Protein AF-A0A951KXV6-F1 (afdb_monomer_lite)

Secondary structure (DSSP, 8-state):
----S-SEEEEEE-SS-BS-BS-HHHHHHH-SS-GGGGB-HHHHHHHHTTTEEEEEE-SS---HHHHTT-SEEEEE-B--TTTS-----S-SSPPHHHHHHHHHHHHTT-EEEEE--TTGGGG---HHHHHGGGT---

Foldseek 3Di:
DDDDQADWEEEEEQQLFALADLDQVLLCVLCVPCSVVRHPVVVCVVCVVVRYHYYYDNPHAQALVNLVRTQEYEYHERFDVVVGRTSPHHHSEHDPNRLVSVLVSVVVNGHYHYDADPPRVHRRYPVQVSCVSVVDGD

Structure (mmCIF, N/CA/C/O backbone):
data_AF-A0A951KXV6-F1
#
_entry.id   AF-A0A951KXV6-F1
#
loop_
_atom_site.group_PDB
_atom_site.id
_atom_site.type_symbol
_atom_site.label_atom_id
_atom_site.label_alt_id
_atom_site.label_comp_id
_atom_site.label_asym_id
_atom_site.label_entity_id
_atom_site.label_seq_id
_atom_site.pdbx_PDB_ins_code
_atom_site.Cartn_x
_atom_site.Cartn_y
_atom_site.Cartn_z
_atom_site.occupancy
_atom_site.B_iso_or_equiv
_atom_site.auth_seq_id
_atom_site.auth_comp_id
_atom_site.auth_asym_id
_atom_site.auth_atom_id
_atom_site.pdbx_PDB_model_num
ATOM 1 N N . MET A 1 1 ? -12.145 11.652 30.577 1.00 43.03 1 MET A N 1
ATOM 2 C CA . MET A 1 1 ? -10.834 12.024 30.009 1.00 43.03 1 MET A CA 1
ATOM 3 C C . MET A 1 1 ? -10.987 11.924 28.500 1.00 43.03 1 MET A C 1
ATOM 5 O O . MET A 1 1 ? -11.086 10.826 27.974 1.00 43.03 1 MET A O 1
ATOM 9 N N . THR A 1 2 ? -11.244 13.052 27.845 1.00 44.12 2 THR A N 1
ATOM 10 C CA . THR A 1 2 ? -11.588 13.148 26.419 1.00 44.12 2 THR A CA 1
ATOM 11 C C . THR A 1 2 ? -10.388 12.722 25.576 1.00 44.12 2 THR A C 1
ATOM 13 O O . THR A 1 2 ? -9.330 13.342 25.659 1.00 44.12 2 THR A O 1
ATOM 16 N N . ARG A 1 3 ? -10.532 11.629 24.814 1.00 51.97 3 ARG A N 1
ATOM 17 C CA . ARG A 1 3 ? -9.515 11.170 23.858 1.00 51.97 3 ARG A CA 1
ATOM 18 C C . ARG A 1 3 ? -9.287 12.276 22.826 1.00 51.97 3 ARG A C 1
ATOM 20 O O . ARG A 1 3 ? -10.232 12.765 22.217 1.00 51.97 3 ARG A O 1
ATOM 27 N N . SER A 1 4 ? -8.038 12.696 22.700 1.00 58.75 4 SER A N 1
ATOM 28 C CA . SER A 1 4 ? -7.583 13.719 21.766 1.00 58.75 4 SER A CA 1
ATOM 29 C C . SER A 1 4 ? -7.794 13.267 20.317 1.00 58.75 4 SER A C 1
ATOM 31 O O . SER A 1 4 ? -7.130 12.332 19.891 1.00 58.75 4 SER A O 1
ATOM 33 N N . GLY A 1 5 ? -8.706 13.936 19.604 1.00 70.69 5 GLY A N 1
ATOM 34 C CA . GLY A 1 5 ? -8.603 14.419 18.214 1.00 70.69 5 GLY A CA 1
ATOM 35 C C . GLY A 1 5 ? -8.289 13.495 17.030 1.00 70.69 5 GLY A C 1
ATOM 36 O O . GLY A 1 5 ? -8.528 13.937 15.919 1.00 70.69 5 GLY A O 1
ATOM 37 N N . THR A 1 6 ? -7.784 12.275 17.208 1.00 79.50 6 THR A N 1
ATOM 38 C CA . THR A 1 6 ? -7.365 11.395 16.102 1.00 79.50 6 THR A CA 1
ATOM 39 C C . THR A 1 6 ? -8.142 10.083 16.145 1.00 79.50 6 THR A C 1
ATOM 41 O O . THR A 1 6 ? -8.192 9.435 17.191 1.00 79.50 6 THR A O 1
ATOM 44 N N . LEU A 1 7 ? -8.737 9.686 15.015 1.00 91.12 7 LEU A N 1
ATOM 45 C CA . LEU A 1 7 ? -9.491 8.436 14.883 1.00 91.12 7 LEU A CA 1
ATOM 46 C C . LEU A 1 7 ? -8.584 7.221 14.683 1.00 91.12 7 LEU A C 1
ATOM 48 O O . LEU A 1 7 ? -8.788 6.205 15.341 1.00 91.12 7 LEU A O 1
ATOM 52 N N . ALA A 1 8 ? -7.614 7.327 13.776 1.00 95.50 8 ALA A N 1
ATOM 53 C CA . ALA A 1 8 ? -6.645 6.282 13.464 1.00 95.50 8 ALA A CA 1
ATOM 54 C C . ALA A 1 8 ? -5.491 6.851 12.628 1.00 95.50 8 ALA A C 1
ATOM 56 O O . ALA A 1 8 ? -5.608 7.908 11.997 1.00 95.50 8 ALA A O 1
ATOM 57 N N . ARG A 1 9 ? -4.384 6.122 12.600 1.00 98.06 9 ARG A N 1
ATOM 58 C CA . ARG A 1 9 ? -3.203 6.351 11.789 1.00 98.06 9 ARG A CA 1
ATOM 59 C C . ARG A 1 9 ? -3.166 5.349 10.638 1.00 98.06 9 ARG A C 1
ATOM 61 O O . ARG A 1 9 ? -3.189 4.136 10.838 1.00 98.06 9 ARG A O 1
ATOM 68 N N . VAL A 1 10 ? -3.114 5.895 9.429 1.00 98.50 10 VAL A N 1
ATOM 69 C CA . VAL A 1 10 ? -3.037 5.173 8.160 1.00 98.50 10 VAL A CA 1
ATOM 70 C C . VAL A 1 10 ? -1.638 5.360 7.595 1.00 98.50 10 VAL A C 1
ATOM 72 O O . VAL A 1 10 ? -1.206 6.491 7.352 1.00 98.50 10 VAL A O 1
ATOM 75 N N . VAL A 1 11 ? -0.936 4.256 7.386 1.00 98.50 11 VAL A N 1
ATOM 76 C CA . VAL A 1 11 ? 0.385 4.238 6.765 1.00 98.50 11 VAL A CA 1
ATOM 77 C C . VAL A 1 11 ? 0.229 3.775 5.325 1.00 98.50 11 VAL A C 1
ATOM 79 O O . VAL A 1 11 ? -0.281 2.687 5.084 1.00 98.50 11 VAL A O 1
ATOM 82 N N . PHE A 1 12 ? 0.659 4.601 4.376 1.00 98.62 12 PHE A N 1
ATOM 83 C CA . PHE A 1 12 ? 0.864 4.182 2.991 1.00 98.62 12 PHE A CA 1
ATOM 84 C C . PHE A 1 12 ? 2.302 3.724 2.845 1.00 98.62 12 PHE A C 1
ATOM 86 O O . PHE A 1 12 ? 3.211 4.497 3.139 1.00 98.62 12 PHE A O 1
ATOM 93 N N . ASP A 1 13 ? 2.513 2.491 2.417 1.00 98.69 13 ASP A N 1
ATOM 94 C CA . ASP A 1 13 ? 3.852 2.049 2.080 1.00 98.69 13 ASP A CA 1
ATOM 95 C C . ASP A 1 13 ? 4.361 2.794 0.845 1.00 98.69 13 ASP A C 1
ATOM 97 O O . ASP A 1 13 ? 3.630 2.992 -0.125 1.00 98.69 13 ASP A O 1
ATOM 101 N N . GLU A 1 14 ? 5.583 3.303 0.951 1.00 98.38 14 GLU A N 1
ATOM 102 C CA . GLU A 1 14 ? 6.327 3.966 -0.122 1.00 98.38 14 GLU A CA 1
ATOM 103 C C . GLU A 1 14 ? 7.804 3.516 -0.115 1.00 98.38 14 GLU A C 1
ATOM 105 O O . GLU A 1 14 ? 8.695 4.210 -0.625 1.00 98.38 14 GLU A O 1
ATOM 110 N N . SER A 1 15 ? 8.084 2.379 0.533 1.00 97.81 15 SER A N 1
ATOM 111 C CA . SER A 1 15 ? 9.422 1.813 0.710 1.00 97.81 15 SER A CA 1
ATOM 112 C C . SER A 1 15 ? 9.688 0.592 -0.175 1.00 97.81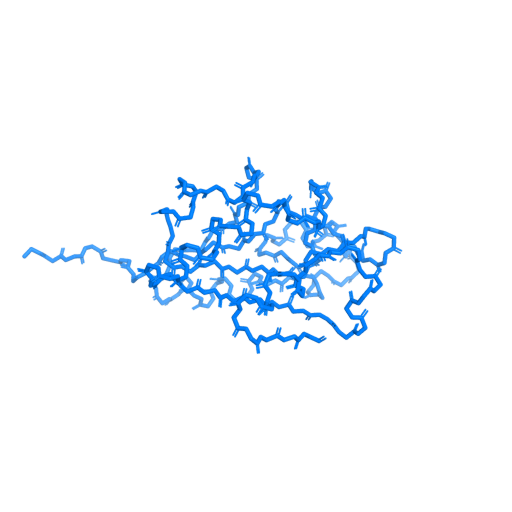 15 SER A C 1
ATOM 114 O O . SER A 1 15 ? 10.849 0.195 -0.299 1.00 97.81 15 SER A O 1
ATOM 116 N N . HIS A 1 16 ? 8.656 0.060 -0.840 1.00 98.31 16 HIS A N 1
ATOM 117 C CA . HIS A 1 16 ? 8.714 -1.109 -1.717 1.00 98.31 16 HIS A CA 1
ATOM 118 C C . HIS A 1 16 ? 8.455 -0.737 -3.176 1.00 98.31 16 HIS A C 1
ATOM 120 O O . HIS A 1 16 ? 7.805 -1.453 -3.931 1.00 98.31 16 HIS A O 1
ATOM 126 N N . ASN A 1 17 ? 9.014 0.387 -3.610 1.00 97.31 17 ASN A N 1
ATOM 127 C CA . ASN A 1 17 ? 8.994 0.821 -4.997 1.00 97.31 17 ASN A CA 1
ATOM 128 C C . ASN A 1 17 ? 7.575 0.952 -5.584 1.00 97.31 17 ASN A C 1
ATOM 130 O O . ASN A 1 17 ? 7.293 0.517 -6.702 1.00 97.31 17 ASN A O 1
ATOM 134 N N . GLU A 1 18 ? 6.670 1.534 -4.809 1.00 98.25 18 GLU A N 1
ATOM 135 C CA . GLU A 1 18 ? 5.271 1.744 -5.147 1.00 98.25 18 GLU A CA 1
ATOM 136 C C . GLU A 1 18 ? 5.115 2.604 -6.401 1.00 98.25 18 GLU A C 1
ATOM 138 O O . GLU A 1 18 ? 5.793 3.617 -6.597 1.00 98.25 18 GLU A O 1
ATOM 143 N N . ALA A 1 19 ? 4.184 2.203 -7.261 1.00 97.62 19 ALA A N 1
ATOM 144 C CA . ALA A 1 19 ? 3.779 2.965 -8.436 1.00 97.62 19 ALA A CA 1
ATOM 145 C C . ALA A 1 19 ? 2.829 4.119 -8.082 1.00 97.62 19 ALA A C 1
ATOM 147 O O . ALA A 1 19 ? 2.620 5.017 -8.899 1.00 97.62 19 ALA A O 1
ATOM 148 N N . TRP A 1 20 ? 2.275 4.130 -6.865 1.00 98.31 20 TRP A N 1
ATOM 149 C CA . TRP A 1 20 ? 1.343 5.146 -6.393 1.00 98.31 20 TRP A CA 1
ATOM 150 C C . TRP A 1 20 ? 1.755 5.707 -5.031 1.00 98.31 20 TRP A C 1
ATOM 152 O O . TRP A 1 20 ? 2.020 4.971 -4.089 1.00 98.31 20 TRP A O 1
ATOM 162 N N . THR A 1 21 ? 1.761 7.034 -4.909 1.00 98.56 21 THR A N 1
ATOM 163 C CA . THR A 1 21 ? 2.270 7.752 -3.729 1.00 98.56 21 THR A CA 1
ATOM 164 C C . THR A 1 21 ? 1.261 8.777 -3.219 1.00 98.56 21 THR A C 1
ATOM 166 O O . THR A 1 21 ? 0.501 9.379 -3.986 1.00 98.56 21 THR A O 1
ATOM 169 N N . ILE A 1 22 ? 1.258 9.027 -1.909 1.00 98.62 22 ILE A N 1
ATOM 170 C CA . ILE A 1 22 ? 0.484 10.127 -1.317 1.00 98.62 22 ILE A CA 1
ATOM 171 C C . ILE A 1 22 ? 1.244 11.459 -1.340 1.00 98.62 22 ILE A C 1
ATOM 173 O O . ILE A 1 22 ? 0.648 12.492 -1.030 1.00 98.62 22 ILE A O 1
ATOM 177 N N . ARG A 1 23 ? 2.528 11.453 -1.724 1.00 98.31 23 ARG A N 1
ATOM 178 C CA . ARG A 1 23 ? 3.411 12.624 -1.802 1.00 98.31 23 ARG A CA 1
ATOM 179 C C . ARG A 1 23 ? 3.334 13.294 -3.183 1.00 98.31 23 ARG A C 1
ATOM 181 O O . ARG A 1 23 ? 3.846 12.740 -4.160 1.00 98.31 23 ARG A O 1
ATOM 188 N N . PRO A 1 24 ? 2.714 14.487 -3.312 1.00 98.12 24 PRO A N 1
ATOM 189 C CA . PRO A 1 24 ? 2.510 15.139 -4.609 1.00 98.12 24 PRO A CA 1
ATOM 190 C C . PRO A 1 24 ? 3.803 15.420 -5.380 1.00 98.12 24 PRO A C 1
ATOM 192 O O . PRO A 1 24 ? 3.830 15.326 -6.604 1.00 98.12 24 PRO A O 1
ATOM 195 N N . GLU A 1 25 ? 4.877 15.768 -4.676 1.00 98.12 25 GLU A N 1
ATOM 196 C CA . GLU A 1 25 ? 6.185 16.042 -5.262 1.00 98.12 25 GLU A CA 1
ATOM 197 C C . GLU A 1 25 ? 6.825 14.789 -5.868 1.00 98.12 25 GLU A C 1
ATOM 199 O O . GLU A 1 25 ? 7.437 14.869 -6.932 1.00 98.12 25 GLU A O 1
ATOM 204 N N . VAL A 1 26 ? 6.624 13.627 -5.240 1.00 98.19 26 VAL A N 1
ATOM 205 C CA . VAL A 1 26 ? 7.124 12.342 -5.742 1.00 98.19 26 VAL A CA 1
ATOM 206 C C . VAL A 1 26 ? 6.291 11.891 -6.936 1.00 98.19 26 VAL A C 1
ATOM 208 O O . VAL A 1 26 ? 6.863 11.563 -7.972 1.00 98.19 26 VAL A O 1
ATOM 211 N N . ALA A 1 27 ? 4.961 12.018 -6.867 1.00 98.38 27 ALA A N 1
ATOM 212 C CA . ALA A 1 27 ? 4.089 11.770 -8.017 1.00 98.38 27 ALA A CA 1
ATOM 213 C C . ALA A 1 27 ? 4.458 12.657 -9.222 1.00 98.38 27 ALA A C 1
ATOM 215 O O . ALA A 1 27 ? 4.488 12.192 -10.361 1.00 98.38 27 ALA A O 1
ATOM 216 N N . GLY A 1 28 ? 4.793 13.929 -8.975 1.00 98.25 28 GLY A N 1
ATOM 217 C CA . GLY A 1 28 ? 5.267 14.857 -10.002 1.00 98.25 28 GLY A CA 1
ATOM 218 C C . GLY A 1 28 ? 6.598 14.451 -10.634 1.00 98.25 28 GLY A C 1
ATOM 219 O O . GLY A 1 28 ? 6.799 14.678 -11.825 1.00 98.25 28 GLY A O 1
ATOM 220 N N . ALA A 1 29 ? 7.492 13.822 -9.869 1.00 97.75 29 ALA A N 1
ATOM 221 C CA . ALA A 1 29 ? 8.738 13.271 -10.393 1.00 97.75 29 ALA A CA 1
ATOM 222 C C . ALA A 1 29 ? 8.514 11.968 -11.181 1.00 97.75 29 ALA A C 1
ATOM 224 O O . ALA A 1 29 ? 9.129 11.779 -12.231 1.00 97.75 29 ALA A O 1
ATOM 225 N N . MET A 1 30 ? 7.616 11.098 -10.707 1.00 97.38 30 MET A N 1
ATOM 226 C CA . MET A 1 30 ? 7.250 9.834 -11.359 1.00 97.38 30 MET A CA 1
ATOM 227 C C . MET A 1 30 ? 6.584 10.072 -12.718 1.00 97.38 30 MET A C 1
ATOM 229 O O . MET A 1 30 ? 6.990 9.487 -13.723 1.00 97.38 30 MET A O 1
ATOM 233 N N . GLN A 1 31 ? 5.587 10.962 -12.762 1.00 96.69 31 GLN A N 1
ATOM 234 C CA . GLN A 1 31 ? 4.785 11.256 -13.952 1.00 96.69 31 GLN A CA 1
ATOM 235 C C . GLN A 1 31 ? 4.702 12.770 -14.223 1.00 96.69 31 GLN A C 1
ATOM 237 O O . GLN A 1 31 ? 3.654 13.376 -14.009 1.00 96.69 31 GLN A O 1
ATOM 242 N N . PRO A 1 32 ? 5.761 13.415 -14.757 1.00 96.69 32 PRO A N 1
ATOM 243 C CA . PRO A 1 32 ? 5.786 14.872 -14.939 1.00 96.69 32 PRO A CA 1
ATOM 244 C C . PRO A 1 32 ? 4.679 15.430 -15.843 1.00 96.69 32 PRO A C 1
ATOM 246 O O . PRO A 1 32 ? 4.242 16.564 -15.654 1.00 96.69 32 PRO A O 1
ATOM 249 N N . ALA A 1 33 ? 4.229 14.650 -16.832 1.00 97.25 33 ALA A N 1
ATOM 250 C CA . ALA A 1 33 ? 3.157 15.056 -17.741 1.00 97.25 33 ALA A CA 1
ATOM 251 C C . ALA A 1 33 ? 1.770 14.972 -17.081 1.00 97.25 33 ALA A C 1
ATOM 253 O O . ALA A 1 33 ? 0.941 15.858 -17.290 1.00 97.25 33 ALA A O 1
ATOM 254 N N . HIS A 1 34 ? 1.539 13.936 -16.266 1.00 96.38 34 HIS A N 1
ATOM 255 C CA . HIS A 1 34 ? 0.255 13.655 -15.619 1.00 96.38 34 HIS A CA 1
ATOM 256 C C . HIS A 1 34 ? 0.447 13.148 -14.174 1.00 96.38 34 HIS A C 1
ATOM 258 O O . HIS A 1 34 ? 0.189 11.981 -13.887 1.00 96.38 34 HIS A O 1
ATOM 264 N N . PRO A 1 35 ? 0.864 14.010 -13.222 1.00 96.94 35 PRO A N 1
ATOM 265 C CA . PRO A 1 35 ? 1.171 13.577 -11.853 1.00 96.94 35 PRO A CA 1
ATOM 266 C C . PRO A 1 35 ? -0.011 12.929 -11.122 1.00 96.94 35 PRO A C 1
ATOM 268 O O . PRO A 1 35 ? 0.177 12.137 -10.204 1.00 96.94 35 PRO A O 1
ATOM 271 N N . SER A 1 36 ? -1.242 13.272 -11.515 1.00 96.19 36 SER A N 1
ATOM 272 C CA . SER A 1 36 ? -2.464 12.699 -10.946 1.00 96.19 36 SER A CA 1
ATOM 273 C C . SER A 1 36 ? -2.567 11.189 -11.115 1.00 96.19 36 SER A C 1
ATOM 275 O O . SER A 1 36 ? -3.203 10.555 -10.280 1.00 96.19 36 SER A O 1
ATOM 277 N N . ASP A 1 37 ? -1.948 10.629 -12.152 1.00 95.56 37 ASP A N 1
ATOM 278 C CA . ASP A 1 37 ? -2.076 9.212 -12.500 1.00 95.56 37 ASP A CA 1
ATOM 279 C C . ASP A 1 37 ? -1.307 8.318 -11.515 1.00 95.56 37 ASP A C 1
ATOM 281 O O . ASP A 1 37 ? -1.629 7.146 -11.361 1.00 95.56 37 ASP A O 1
ATOM 285 N N . ALA A 1 38 ? -0.340 8.896 -10.793 1.00 97.19 38 ALA A N 1
ATOM 286 C CA . ALA A 1 38 ? 0.429 8.230 -9.745 1.00 97.19 38 ALA A CA 1
ATOM 287 C C . ALA A 1 38 ? 0.109 8.742 -8.325 1.00 97.19 38 ALA A C 1
ATOM 289 O O . ALA A 1 38 ? 0.774 8.356 -7.362 1.00 97.19 38 ALA A O 1
ATOM 290 N N . SER A 1 39 ? -0.869 9.646 -8.164 1.00 98.25 39 SER A N 1
ATOM 291 C CA . SER A 1 39 ? -1.072 10.374 -6.904 1.00 98.25 39 SER A CA 1
ATOM 292 C C . SER A 1 39 ? -2.342 9.985 -6.148 1.00 98.25 39 SER A C 1
ATOM 294 O O . SER A 1 39 ? -3.463 10.266 -6.572 1.00 98.25 39 SER A O 1
ATOM 296 N N . TYR A 1 40 ? -2.154 9.504 -4.919 1.00 98.44 40 TYR A N 1
ATOM 297 C CA . TYR A 1 40 ? -3.202 9.338 -3.906 1.00 98.44 40 TYR A CA 1
ATOM 298 C C . TYR A 1 40 ? -3.298 10.518 -2.927 1.00 98.44 40 TYR A C 1
ATOM 300 O O . TYR A 1 40 ? -4.011 10.436 -1.925 1.00 98.44 40 TYR A O 1
ATOM 308 N N . ALA A 1 41 ? -2.672 11.665 -3.216 1.00 98.31 41 ALA A N 1
ATOM 309 C CA . ALA A 1 41 ? -2.710 12.836 -2.332 1.00 98.31 41 ALA A CA 1
ATOM 310 C C . ALA A 1 41 ? -4.144 13.303 -2.008 1.00 98.31 41 ALA A C 1
ATOM 312 O O . ALA A 1 41 ? -4.435 13.739 -0.894 1.00 98.31 41 ALA A O 1
ATOM 313 N N . ARG A 1 42 ? -5.081 13.159 -2.957 1.00 98.19 42 ARG A N 1
ATOM 314 C CA . ARG A 1 42 ? -6.508 13.452 -2.728 1.00 98.19 42 ARG A CA 1
ATOM 315 C C . ARG A 1 42 ? -7.153 12.490 -1.730 1.00 98.19 42 ARG A C 1
ATOM 317 O O . ARG A 1 42 ? -7.978 12.927 -0.931 1.00 98.19 42 ARG A O 1
ATOM 324 N N . ALA A 1 43 ? -6.792 11.208 -1.771 1.00 97.62 43 ALA A N 1
ATOM 325 C CA . ALA A 1 43 ? -7.274 10.219 -0.812 1.00 97.62 43 ALA A CA 1
ATOM 326 C C . ALA A 1 43 ? -6.704 10.498 0.586 1.00 97.62 43 ALA A C 1
ATOM 328 O O . ALA A 1 43 ? -7.465 10.562 1.551 1.00 97.62 43 ALA A O 1
ATOM 329 N N . ALA A 1 44 ? -5.400 10.778 0.681 1.00 98.12 44 ALA A N 1
ATOM 330 C CA . ALA A 1 44 ? -4.755 11.171 1.933 1.00 98.12 44 ALA A CA 1
ATOM 331 C C . ALA A 1 44 ? -5.393 12.435 2.537 1.00 98.12 44 ALA A C 1
ATOM 333 O O . ALA A 1 44 ? -5.735 12.451 3.717 1.00 98.12 44 ALA A O 1
ATOM 334 N N . ALA A 1 45 ? -5.653 13.464 1.722 1.00 98.00 45 ALA A N 1
ATOM 335 C CA . ALA A 1 45 ? -6.332 14.680 2.168 1.00 98.00 45 ALA A CA 1
ATOM 336 C C . ALA A 1 45 ? -7.773 14.416 2.645 1.00 98.00 45 ALA A C 1
ATOM 338 O O . ALA A 1 45 ? -8.217 15.002 3.631 1.00 98.00 45 ALA A O 1
ATOM 339 N N . ALA A 1 46 ? -8.505 13.520 1.975 1.00 98.06 46 ALA A N 1
ATOM 340 C CA . ALA A 1 46 ? -9.865 13.155 2.367 1.00 98.06 46 ALA A CA 1
ATOM 341 C C . ALA A 1 46 ? -9.922 12.378 3.696 1.00 98.06 46 ALA A C 1
ATOM 343 O O . ALA A 1 46 ? -10.887 12.530 4.450 1.00 98.06 46 ALA A O 1
ATOM 344 N N . LEU A 1 47 ? -8.911 11.557 3.987 1.00 97.19 47 LEU A N 1
ATOM 345 C CA . LEU A 1 47 ? -8.744 10.896 5.283 1.00 97.19 47 LEU A CA 1
ATOM 346 C C . LEU A 1 47 ? -8.355 11.911 6.366 1.00 97.19 47 LEU A C 1
ATOM 348 O O . LEU A 1 47 ? -8.996 11.968 7.414 1.00 97.19 47 LEU A O 1
ATOM 352 N N . ALA A 1 48 ? -7.376 12.776 6.090 1.00 95.94 48 ALA A N 1
ATOM 353 C CA . ALA A 1 48 ? -6.938 13.811 7.025 1.00 95.94 48 ALA A CA 1
ATOM 354 C C . ALA A 1 48 ? -8.070 14.779 7.416 1.00 95.94 48 ALA A C 1
ATOM 356 O O . ALA A 1 48 ? -8.170 15.184 8.570 1.00 95.94 48 ALA A O 1
ATOM 357 N N . SER A 1 49 ? -8.990 15.092 6.493 1.00 96.81 49 SER A N 1
ATOM 358 C CA . SER A 1 49 ? -10.169 15.924 6.785 1.00 96.81 49 SER A CA 1
ATOM 359 C C . SER A 1 49 ? -11.205 15.252 7.701 1.00 96.81 49 SER A C 1
ATOM 361 O O . SER A 1 49 ? -12.257 15.836 7.954 1.00 96.81 49 SER A O 1
ATOM 363 N N . ARG A 1 50 ? -10.974 13.997 8.097 1.00 95.81 50 ARG A N 1
ATOM 364 C CA . ARG A 1 50 ? -11.836 13.171 8.954 1.00 95.81 50 ARG A CA 1
ATOM 365 C C . ARG A 1 50 ? -11.071 12.679 10.180 1.00 95.81 50 ARG A C 1
ATOM 367 O O . ARG A 1 50 ? -11.352 11.593 10.670 1.00 95.81 50 ARG A O 1
ATOM 374 N N . ASP A 1 51 ? -10.092 13.455 10.636 1.00 95.25 51 ASP A N 1
ATOM 375 C CA . ASP A 1 51 ? -9.333 13.191 11.860 1.00 95.25 51 ASP A CA 1
ATOM 376 C C . ASP A 1 51 ? -8.466 11.915 11.810 1.00 95.25 51 ASP A C 1
ATOM 378 O O . ASP A 1 51 ? -8.089 11.364 12.845 1.00 95.25 51 ASP A O 1
ATOM 382 N N . PHE A 1 52 ? -8.107 11.438 10.613 1.00 97.31 52 PHE A N 1
ATOM 383 C CA . PHE A 1 52 ? -7.070 10.417 10.449 1.00 97.31 52 PHE A CA 1
ATOM 384 C C . PHE A 1 52 ? -5.689 11.066 10.330 1.00 97.31 52 PHE A C 1
ATOM 386 O O . PHE A 1 52 ? -5.524 12.106 9.692 1.00 97.31 52 PHE A O 1
ATOM 393 N N . VAL A 1 53 ? -4.670 10.411 10.878 1.00 98.00 53 VAL A N 1
ATOM 394 C CA . VAL A 1 53 ? -3.269 10.736 10.586 1.00 98.00 53 VAL A CA 1
ATOM 395 C C . VAL A 1 53 ? -2.832 9.878 9.409 1.00 98.00 53 VAL A C 1
ATOM 397 O O . VAL A 1 53 ? -2.804 8.661 9.527 1.00 98.00 53 VAL A O 1
ATOM 400 N N . VAL A 1 54 ? -2.480 10.492 8.282 1.00 98.25 54 VAL A N 1
ATOM 401 C CA . VAL A 1 54 ? -1.997 9.766 7.098 1.00 98.25 54 VAL A CA 1
ATOM 402 C C . VAL A 1 54 ? -0.526 10.071 6.894 1.00 98.25 54 VAL A C 1
ATOM 404 O O . VAL A 1 54 ? -0.153 11.241 6.814 1.00 98.25 54 VAL A O 1
ATOM 407 N N . VAL A 1 55 ? 0.305 9.036 6.819 1.00 97.94 55 VAL A N 1
ATOM 408 C CA . VAL A 1 55 ? 1.747 9.193 6.607 1.00 97.94 55 VAL A CA 1
ATOM 409 C C . VAL A 1 55 ? 2.288 8.161 5.621 1.00 97.94 55 VAL A C 1
ATOM 411 O O . VAL A 1 55 ? 1.740 7.062 5.540 1.00 97.94 55 VAL A O 1
ATOM 414 N N . PRO A 1 56 ? 3.368 8.484 4.896 1.00 98.12 56 PRO A N 1
ATOM 415 C CA . PRO A 1 56 ? 4.071 7.498 4.097 1.00 98.12 56 PRO A CA 1
ATOM 416 C C . PRO A 1 56 ? 5.091 6.735 4.962 1.00 98.12 56 PRO A C 1
ATOM 418 O O . PRO A 1 56 ? 5.757 7.328 5.816 1.00 98.12 56 PRO A O 1
ATOM 421 N N . ASN A 1 57 ? 5.256 5.436 4.721 1.00 98.00 57 ASN A N 1
ATOM 422 C CA . ASN A 1 57 ? 6.410 4.670 5.176 1.00 98.00 57 ASN A CA 1
ATOM 423 C C . ASN A 1 57 ? 7.511 4.767 4.117 1.00 98.00 57 ASN A C 1
ATOM 425 O O . ASN A 1 57 ? 7.455 4.112 3.085 1.00 98.00 57 ASN A O 1
ATOM 429 N N . VAL A 1 58 ? 8.511 5.604 4.382 1.00 96.81 58 VAL A N 1
ATOM 430 C CA . VAL A 1 58 ? 9.696 5.780 3.519 1.00 96.81 58 VAL A CA 1
ATOM 431 C C . VAL A 1 58 ? 10.974 5.269 4.182 1.00 96.81 58 VAL A C 1
ATOM 433 O O . VAL A 1 58 ? 12.056 5.374 3.612 1.00 96.81 58 VAL A O 1
ATOM 436 N N . GLU A 1 59 ? 10.863 4.782 5.420 1.00 83.88 59 GLU A N 1
ATOM 437 C CA . GLU A 1 59 ? 12.000 4.523 6.308 1.00 83.88 59 GLU A CA 1
ATOM 438 C C . GLU A 1 59 ? 12.522 3.084 6.213 1.00 83.88 59 GLU A C 1
ATOM 440 O O . GLU A 1 59 ? 13.538 2.767 6.832 1.00 83.88 59 GLU A O 1
ATOM 445 N N . GLY A 1 60 ? 11.878 2.237 5.403 1.00 88.50 60 GLY A N 1
ATOM 446 C CA . GLY A 1 60 ? 12.318 0.875 5.120 1.00 88.50 60 GLY A CA 1
ATOM 447 C C . GLY A 1 60 ? 11.283 -0.183 5.517 1.00 88.50 60 GLY A C 1
A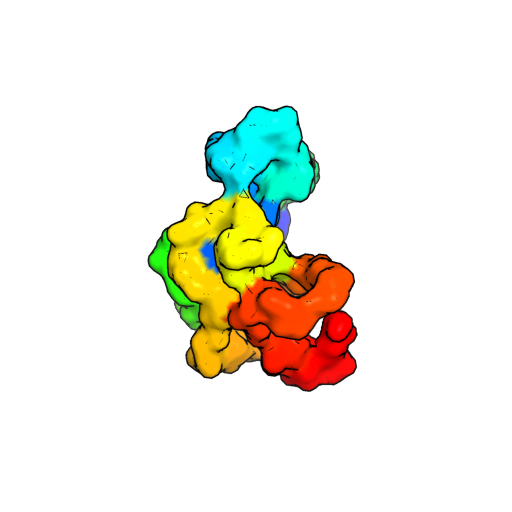TOM 448 O O . GLY A 1 60 ? 10.088 0.109 5.474 1.00 88.50 60 GLY A O 1
ATOM 449 N N . PRO A 1 61 ? 11.730 -1.395 5.892 1.00 96.75 61 PRO A N 1
ATOM 450 C CA . PRO A 1 61 ? 10.868 -2.569 5.993 1.00 96.75 61 PRO A CA 1
ATOM 451 C C . PRO A 1 61 ? 9.661 -2.425 6.927 1.00 96.75 61 PRO A C 1
ATOM 453 O O . PRO A 1 61 ? 9.717 -1.750 7.961 1.00 96.75 61 PRO A O 1
ATOM 456 N N . LEU A 1 62 ? 8.593 -3.151 6.609 1.00 98.19 62 LEU A N 1
ATOM 457 C CA . LEU A 1 62 ? 7.361 -3.253 7.394 1.00 98.19 62 LEU A CA 1
ATOM 458 C C . LEU A 1 62 ? 7.529 -4.214 8.585 1.00 98.19 62 LEU A C 1
ATOM 460 O O . LEU A 1 62 ? 6.929 -5.286 8.641 1.00 98.19 62 LEU A O 1
ATOM 464 N N . THR A 1 63 ? 8.368 -3.834 9.553 1.00 97.88 63 THR A N 1
ATOM 465 C CA . THR A 1 63 ? 8.595 -4.631 10.772 1.00 97.88 63 THR A CA 1
ATOM 466 C C . THR A 1 63 ? 7.405 -4.583 11.732 1.00 97.88 63 THR A C 1
ATOM 468 O O . THR A 1 63 ? 6.554 -3.694 11.662 1.00 97.88 63 THR A O 1
ATOM 471 N N . ALA A 1 64 ? 7.371 -5.501 12.702 1.00 97.62 64 ALA A N 1
ATOM 472 C CA . ALA A 1 64 ? 6.353 -5.502 13.752 1.00 97.62 64 ALA A CA 1
ATOM 473 C C . ALA A 1 64 ? 6.311 -4.175 14.534 1.00 97.62 64 ALA A C 1
ATOM 475 O O . ALA A 1 64 ? 5.231 -3.670 14.836 1.00 97.62 64 ALA A O 1
ATOM 476 N N . GLU A 1 65 ? 7.471 -3.577 14.822 1.00 96.44 65 GLU A N 1
ATOM 477 C CA . GLU A 1 65 ? 7.566 -2.279 15.495 1.00 96.44 65 GLU A CA 1
ATOM 478 C C . GLU A 1 65 ? 6.948 -1.170 14.646 1.00 96.44 65 GLU A C 1
ATOM 480 O O . GLU A 1 65 ? 6.200 -0.352 15.173 1.00 96.44 65 GLU A O 1
ATOM 485 N N . ARG A 1 66 ? 7.211 -1.170 13.332 1.00 95.62 66 ARG A N 1
ATOM 486 C CA . ARG A 1 66 ? 6.629 -0.194 12.403 1.00 95.62 66 ARG A CA 1
ATOM 487 C C . ARG A 1 66 ? 5.111 -0.330 12.332 1.00 95.62 66 ARG A C 1
ATOM 489 O O . ARG A 1 66 ? 4.403 0.672 12.389 1.00 95.62 66 ARG A O 1
ATOM 496 N N . LEU A 1 67 ? 4.612 -1.558 12.215 1.00 98.12 67 LEU A N 1
ATOM 497 C CA . LEU A 1 67 ? 3.180 -1.835 12.091 1.00 98.12 67 LEU A CA 1
ATOM 498 C C . LEU A 1 67 ? 2.416 -1.530 13.385 1.00 98.12 67 LEU A C 1
ATOM 500 O O . LEU A 1 67 ? 1.272 -1.089 13.322 1.00 98.12 67 LEU A O 1
ATOM 504 N N . ALA A 1 68 ? 3.057 -1.668 14.549 1.00 96.25 68 ALA A N 1
ATOM 505 C CA . ALA A 1 68 ? 2.475 -1.298 15.840 1.00 96.25 68 ALA A CA 1
ATOM 506 C C . ALA A 1 68 ? 2.194 0.212 15.986 1.00 96.25 68 ALA A C 1
ATOM 508 O O . ALA A 1 68 ? 1.457 0.614 16.888 1.00 96.25 68 ALA A O 1
ATOM 509 N N . GLU A 1 69 ? 2.757 1.056 15.116 1.00 94.62 69 GLU A N 1
ATOM 510 C CA . GLU A 1 69 ? 2.511 2.501 15.100 1.00 94.62 69 GLU A CA 1
ATOM 511 C C . GLU A 1 69 ? 1.294 2.913 14.261 1.00 94.62 69 GLU A C 1
ATOM 513 O O . GLU A 1 69 ? 1.049 4.112 14.106 1.00 94.62 69 GLU A O 1
ATOM 518 N N . CYS A 1 70 ? 0.565 1.974 13.660 1.00 97.44 70 CYS A N 1
ATOM 519 C CA . CYS A 1 70 ? -0.581 2.289 12.817 1.00 97.44 70 CYS A CA 1
ATOM 520 C C . CYS A 1 70 ? -1.752 1.343 13.052 1.00 97.44 70 CYS A C 1
ATOM 522 O O . CYS A 1 70 ? -1.595 0.228 13.538 1.00 97.44 70 CYS A O 1
ATOM 524 N N . GLU A 1 71 ? -2.943 1.795 12.680 1.00 98.31 71 GLU A N 1
ATOM 525 C CA . GLU A 1 71 ? -4.145 0.967 12.704 1.00 98.31 71 GLU A CA 1
ATOM 526 C C . GLU A 1 71 ? -4.497 0.441 11.312 1.00 98.31 71 GLU A C 1
ATOM 528 O O . GLU A 1 71 ? -5.200 -0.562 11.201 1.00 98.31 71 GLU A O 1
ATOM 533 N N . VAL A 1 72 ? -4.024 1.101 10.249 1.00 98.62 72 VAL A N 1
ATOM 534 C CA . VAL A 1 72 ? -4.240 0.671 8.864 1.00 98.62 72 VAL A CA 1
ATOM 535 C C . VAL A 1 72 ? -2.952 0.794 8.057 1.00 98.62 72 VAL A C 1
ATOM 537 O O . VAL A 1 72 ? -2.372 1.878 7.984 1.00 98.62 72 VAL A O 1
ATOM 540 N N . LEU A 1 73 ? -2.567 -0.292 7.390 1.00 98.81 73 LEU A N 1
ATOM 541 C CA . LEU A 1 73 ? -1.529 -0.328 6.363 1.00 98.81 73 LEU A CA 1
ATOM 542 C C . LEU A 1 73 ? -2.171 -0.320 4.968 1.00 98.81 73 LEU A C 1
ATOM 544 O O . LEU A 1 73 ? -3.110 -1.074 4.702 1.00 98.81 73 LEU A O 1
ATOM 548 N N . VAL A 1 74 ? -1.634 0.498 4.066 1.00 98.88 74 VAL A N 1
ATOM 549 C CA . VAL A 1 74 ? -1.990 0.538 2.646 1.00 98.88 74 VAL A CA 1
ATOM 550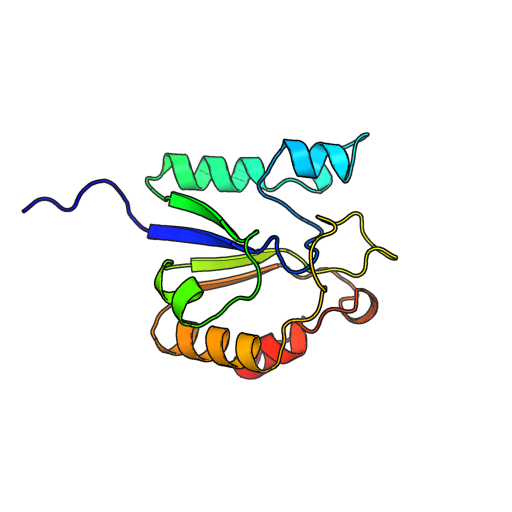 C C . VAL A 1 74 ? -0.759 0.207 1.810 1.00 98.88 74 VAL A C 1
ATOM 552 O O . VAL A 1 74 ? 0.229 0.928 1.876 1.00 98.88 74 VAL A O 1
ATOM 555 N N . ILE A 1 75 ? -0.837 -0.845 0.996 1.00 98.62 75 ILE A N 1
ATOM 556 C CA . ILE A 1 75 ? 0.204 -1.229 0.036 1.00 98.62 75 ILE A CA 1
ATOM 557 C C . ILE A 1 75 ? -0.298 -0.861 -1.360 1.00 98.62 75 ILE A C 1
ATOM 559 O O . ILE A 1 75 ? -1.229 -1.483 -1.881 1.00 98.62 75 ILE A O 1
ATOM 563 N N . ALA A 1 76 ? 0.273 0.198 -1.935 1.00 97.69 76 ALA A N 1
ATOM 564 C CA . ALA A 1 76 ? -0.230 0.836 -3.148 1.00 97.69 76 ALA A CA 1
ATOM 565 C C . ALA A 1 76 ? 0.617 0.463 -4.373 1.00 97.69 76 ALA A C 1
ATOM 567 O O . ALA A 1 76 ? 1.440 1.242 -4.846 1.00 97.69 76 ALA A O 1
ATOM 568 N N . HIS A 1 77 ? 0.385 -0.746 -4.885 1.00 97.00 77 HIS A N 1
ATOM 569 C CA . HIS A 1 77 ? 1.008 -1.270 -6.099 1.00 97.00 77 HIS A CA 1
ATOM 570 C C . HIS A 1 77 ? 2.558 -1.158 -6.150 1.00 97.00 77 HIS A C 1
ATOM 572 O O . HIS A 1 77 ? 3.099 -0.429 -6.983 1.00 97.00 77 HIS A O 1
ATOM 578 N N . PRO A 1 78 ? 3.306 -1.886 -5.291 1.00 97.75 78 PRO A N 1
ATOM 579 C CA . PRO A 1 78 ? 4.736 -2.155 -5.483 1.00 97.75 78 PRO A CA 1
ATOM 580 C C . PRO A 1 78 ? 5.012 -2.687 -6.889 1.00 97.75 78 PRO A C 1
ATOM 582 O O . PRO A 1 78 ? 4.362 -3.644 -7.314 1.00 97.75 78 PRO A O 1
ATOM 585 N N . SER A 1 79 ? 5.961 -2.106 -7.621 1.00 97.75 79 SER A N 1
ATOM 586 C CA . SER A 1 79 ? 6.226 -2.520 -9.005 1.00 97.75 79 SER A CA 1
ATOM 587 C C . SER A 1 79 ? 7.705 -2.483 -9.365 1.00 97.75 79 SER A C 1
ATOM 589 O O . SER A 1 79 ? 8.473 -1.680 -8.853 1.00 97.75 79 SER A O 1
ATOM 591 N N . ASP A 1 80 ? 8.122 -3.339 -10.290 1.00 95.56 80 ASP A N 1
ATOM 592 C CA . ASP A 1 80 ? 9.398 -3.226 -10.988 1.00 95.56 80 ASP A CA 1
ATOM 593 C C . ASP A 1 80 ? 9.408 -1.943 -11.855 1.00 95.56 80 ASP A C 1
ATOM 595 O O . ASP A 1 80 ? 8.433 -1.675 -12.577 1.00 95.56 80 ASP A O 1
ATOM 599 N N . PRO A 1 81 ? 10.486 -1.132 -11.809 1.00 94.31 81 PRO A N 1
ATOM 600 C CA . PRO A 1 81 ? 10.573 0.118 -12.564 1.00 94.31 81 PRO A CA 1
ATOM 601 C C . PRO A 1 81 ? 10.711 -0.083 -14.086 1.00 94.31 81 PRO A C 1
ATOM 603 O O . PRO A 1 81 ? 10.685 0.890 -14.840 1.00 94.31 81 PRO A O 1
ATOM 606 N N . ALA A 1 82 ? 10.877 -1.321 -14.565 1.00 94.19 82 ALA A N 1
ATOM 607 C CA . ALA A 1 82 ? 10.814 -1.648 -15.987 1.00 94.19 82 ALA A CA 1
ATOM 608 C C . ALA A 1 82 ? 9.395 -1.511 -16.567 1.00 94.19 82 ALA A C 1
ATOM 610 O O . ALA A 1 82 ? 9.259 -1.327 -17.779 1.00 94.19 82 ALA A O 1
ATOM 611 N N . TRP A 1 83 ? 8.361 -1.587 -15.721 1.00 93.25 83 TRP A N 1
ATOM 612 C CA . TRP A 1 83 ? 6.955 -1.534 -16.134 1.00 93.25 83 TRP A CA 1
ATOM 613 C C . TRP A 1 83 ? 6.251 -0.253 -15.699 1.00 93.25 83 TRP A C 1
ATOM 615 O O . TRP A 1 83 ? 5.475 0.293 -16.478 1.00 93.25 83 TRP A O 1
ATOM 625 N N . GLU A 1 84 ? 6.560 0.252 -14.503 1.00 94.50 84 GLU A N 1
ATOM 626 C CA . GLU A 1 84 ? 5.912 1.435 -13.933 1.00 94.50 84 GLU A CA 1
ATOM 627 C C . GLU A 1 84 ? 6.905 2.541 -13.577 1.00 94.50 84 GLU A C 1
ATOM 629 O O . GLU A 1 84 ? 8.096 2.321 -13.351 1.00 94.50 84 GLU A O 1
ATOM 634 N N . ARG A 1 85 ? 6.395 3.771 -13.484 1.00 96.00 85 ARG A N 1
ATOM 635 C CA . ARG A 1 85 ? 7.123 4.881 -12.858 1.00 96.00 85 ARG A CA 1
ATOM 636 C C . ARG A 1 85 ? 6.882 4.821 -11.354 1.00 96.00 85 ARG A C 1
ATOM 638 O O . ARG A 1 85 ? 5.775 5.099 -10.912 1.00 96.00 85 ARG A O 1
ATOM 645 N N . THR A 1 86 ? 7.910 4.490 -10.585 1.00 97.00 86 THR A N 1
ATOM 646 C CA . THR A 1 86 ? 7.786 4.175 -9.155 1.00 97.00 86 THR A CA 1
ATOM 647 C C . THR A 1 86 ? 8.449 5.213 -8.248 1.00 97.00 86 THR A C 1
ATOM 649 O O . THR A 1 86 ? 9.189 6.084 -8.715 1.00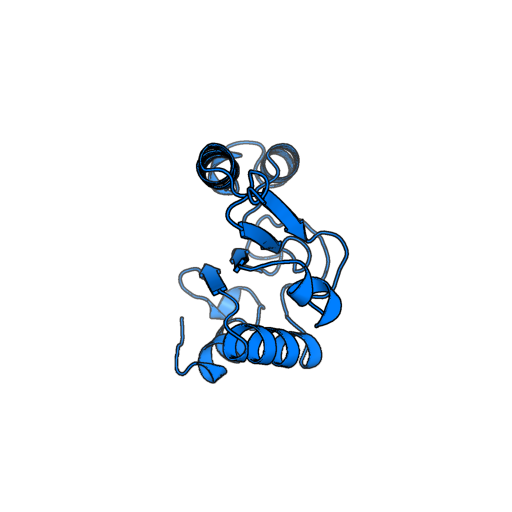 97.00 86 THR A O 1
ATOM 652 N N . THR A 1 87 ? 8.227 5.104 -6.934 1.00 96.81 87 THR A N 1
ATOM 653 C CA . THR A 1 87 ? 8.919 5.896 -5.897 1.00 96.81 87 THR A CA 1
ATOM 654 C C . THR A 1 87 ? 10.447 5.765 -5.955 1.00 96.81 87 THR A C 1
ATOM 656 O O . THR A 1 87 ? 11.158 6.658 -5.487 1.00 96.81 87 THR A O 1
ATOM 659 N N . GLY A 1 88 ? 10.965 4.692 -6.563 1.00 94.75 88 GLY A N 1
ATOM 660 C CA . GLY A 1 88 ? 12.394 4.462 -6.785 1.00 94.75 88 GLY A CA 1
ATOM 661 C C . GLY A 1 88 ? 13.142 3.993 -5.537 1.00 94.75 88 GLY A C 1
ATOM 662 O O . GLY A 1 88 ? 14.372 4.048 -5.502 1.00 94.75 88 GLY A O 1
ATOM 663 N N . THR A 1 89 ? 12.417 3.580 -4.500 1.00 92.19 89 THR A N 1
ATOM 664 C CA . THR A 1 89 ? 12.943 3.199 -3.188 1.00 92.19 89 THR A CA 1
ATOM 665 C C . THR A 1 89 ? 12.749 1.707 -2.940 1.00 92.19 89 THR A C 1
ATOM 667 O O . THR A 1 89 ? 11.681 1.165 -3.188 1.00 92.19 89 THR A O 1
ATOM 670 N N . GLY A 1 90 ? 13.786 1.038 -2.432 1.00 93.88 90 GLY A N 1
ATOM 671 C CA . GLY A 1 90 ? 13.710 -0.369 -2.031 1.00 93.88 90 GLY A CA 1
ATOM 672 C C . GLY A 1 90 ? 13.474 -1.352 -3.183 1.00 93.88 90 GLY A C 1
ATOM 673 O O . GLY A 1 90 ? 14.034 -1.211 -4.269 1.00 93.88 90 GLY A O 1
ATOM 674 N N . SER A 1 91 ? 12.704 -2.399 -2.895 1.00 95.31 91 SER A N 1
ATOM 675 C CA . SER A 1 91 ? 12.402 -3.528 -3.783 1.00 95.31 91 SER A CA 1
ATOM 676 C C . SER A 1 91 ? 10.886 -3.706 -3.861 1.00 95.31 91 SER A C 1
ATOM 678 O O . SER A 1 91 ? 10.248 -3.601 -2.821 1.00 95.31 91 SER A O 1
ATOM 680 N N . PRO A 1 92 ? 10.299 -4.067 -5.019 1.00 97.00 92 PRO A N 1
ATOM 681 C CA . PRO A 1 92 ? 8.865 -4.349 -5.115 1.00 97.00 92 PRO A CA 1
ATOM 682 C C . PRO A 1 92 ? 8.424 -5.611 -4.367 1.00 97.00 92 PRO A C 1
ATOM 684 O O . PRO A 1 92 ? 7.231 -5.885 -4.261 1.00 97.00 92 PRO A O 1
ATOM 687 N N . ARG A 1 93 ? 9.374 -6.415 -3.879 1.00 97.81 93 ARG A N 1
ATOM 688 C CA . ARG A 1 93 ? 9.091 -7.615 -3.092 1.00 97.81 93 ARG A CA 1
ATOM 689 C C . ARG A 1 93 ? 9.208 -7.336 -1.604 1.00 97.81 93 ARG A C 1
ATOM 691 O O . ARG A 1 93 ? 10.268 -6.898 -1.159 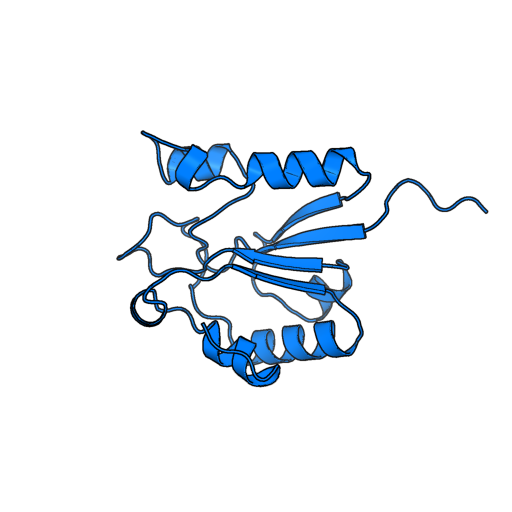1.00 97.81 93 ARG A O 1
ATOM 698 N N . LEU A 1 94 ? 8.167 -7.728 -0.879 1.00 98.38 94 LEU A N 1
ATOM 699 C CA . LEU A 1 94 ? 8.170 -7.898 0.567 1.00 98.38 94 LEU A CA 1
ATOM 700 C C . LEU A 1 94 ? 9.028 -9.116 0.922 1.00 98.38 94 LEU A C 1
ATOM 702 O O . LEU A 1 94 ? 8.960 -10.160 0.259 1.00 98.38 94 LEU A O 1
ATOM 706 N N . SER A 1 95 ? 9.841 -8.993 1.964 1.00 98.25 95 SER A N 1
ATOM 707 C CA . SER A 1 95 ? 10.590 -10.121 2.520 1.00 98.25 95 SER A CA 1
ATOM 708 C C . SER A 1 95 ? 9.680 -11.094 3.279 1.00 98.25 95 SER A C 1
ATOM 710 O O . SER A 1 95 ? 8.554 -10.761 3.642 1.00 98.25 95 SER A O 1
ATOM 712 N N . ALA A 1 96 ? 10.173 -12.306 3.553 1.00 98.44 96 ALA A N 1
ATOM 713 C CA . ALA A 1 96 ? 9.431 -13.287 4.349 1.00 98.44 96 ALA A CA 1
ATOM 714 C C . ALA A 1 96 ? 9.067 -12.743 5.744 1.00 98.44 96 ALA A C 1
ATOM 716 O O . ALA A 1 96 ? 7.926 -12.894 6.175 1.00 98.44 96 ALA A O 1
ATOM 717 N N . ASP A 1 97 ? 10.002 -12.041 6.393 1.00 98.50 97 ASP A N 1
ATOM 718 C CA . ASP A 1 97 ? 9.791 -11.437 7.713 1.00 98.50 97 ASP A CA 1
ATOM 719 C C . ASP A 1 97 ? 8.694 -10.359 7.679 1.00 98.50 97 ASP A C 1
ATOM 721 O O . ASP A 1 97 ? 7.901 -10.246 8.612 1.00 98.50 97 ASP A O 1
ATOM 725 N N . GLU A 1 98 ? 8.608 -9.583 6.597 1.00 98.69 98 GLU A N 1
ATOM 726 C CA . GLU A 1 98 ? 7.551 -8.580 6.422 1.00 98.69 98 GLU A CA 1
ATOM 727 C C . GLU A 1 98 ? 6.195 -9.215 6.153 1.00 98.69 98 GLU A C 1
ATOM 729 O O . GLU A 1 98 ? 5.194 -8.780 6.717 1.00 98.69 98 GLU A O 1
ATOM 734 N N . LEU A 1 99 ? 6.147 -10.265 5.332 1.00 98.81 99 LEU A N 1
ATOM 735 C CA . LEU A 1 99 ? 4.914 -11.011 5.097 1.00 98.81 99 LEU A CA 1
ATOM 736 C C . LEU A 1 99 ? 4.364 -11.588 6.413 1.00 98.81 99 LEU A C 1
ATOM 738 O O . LEU A 1 99 ? 3.171 -11.451 6.690 1.00 98.81 99 LEU A O 1
ATOM 742 N N . ASP A 1 100 ? 5.236 -12.166 7.246 1.00 98.75 100 ASP A N 1
ATOM 743 C CA . ASP A 1 100 ? 4.883 -12.680 8.573 1.00 98.75 100 ASP A CA 1
ATOM 744 C C . ASP A 1 100 ? 4.424 -11.556 9.518 1.00 98.75 100 ASP A C 1
ATOM 746 O O . ASP A 1 100 ? 3.430 -11.706 10.236 1.00 98.75 100 ASP A O 1
ATOM 750 N N . ALA A 1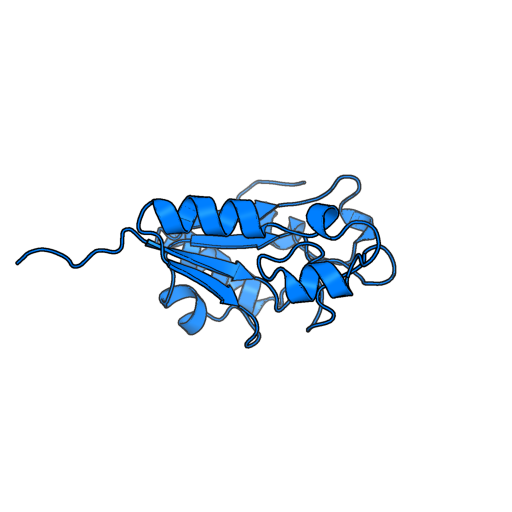 101 ? 5.104 -10.405 9.502 1.00 98.75 101 ALA A N 1
ATOM 751 C CA . ALA A 1 101 ? 4.742 -9.253 10.323 1.00 98.75 101 ALA A CA 1
ATOM 752 C C . ALA A 1 101 ? 3.375 -8.665 9.934 1.00 98.75 101 ALA A C 1
ATOM 754 O O . ALA A 1 101 ? 2.569 -8.353 10.815 1.00 98.75 101 ALA A O 1
ATOM 755 N N . ILE A 1 102 ? 3.083 -8.551 8.634 1.00 98.81 102 ILE A N 1
ATOM 756 C CA . ILE A 1 102 ? 1.796 -8.057 8.130 1.00 98.81 102 ILE A CA 1
ATOM 757 C C . ILE A 1 102 ? 0.670 -9.031 8.489 1.00 98.81 102 ILE A C 1
ATOM 759 O O . ILE A 1 102 ? -0.388 -8.597 8.947 1.00 98.81 102 ILE A O 1
ATOM 763 N N . GLU A 1 103 ? 0.884 -10.342 8.336 1.00 98.81 103 GLU A N 1
ATOM 764 C CA . GLU A 1 103 ? -0.102 -11.349 8.743 1.00 98.81 103 GLU A CA 1
ATOM 765 C C . GLU A 1 103 ? -0.416 -11.254 10.241 1.00 98.81 103 GLU A C 1
ATOM 767 O O . GLU A 1 103 ? -1.587 -11.184 10.628 1.00 98.81 103 GLU A O 1
ATOM 772 N N . ALA A 1 104 ? 0.617 -11.173 11.085 1.00 98.75 104 ALA A N 1
ATOM 773 C CA . ALA A 1 104 ? 0.454 -11.027 12.528 1.00 98.75 104 ALA A CA 1
ATOM 774 C C . ALA A 1 104 ? -0.268 -9.721 12.908 1.00 98.75 104 ALA A C 1
ATOM 776 O O . ALA A 1 104 ? -1.130 -9.726 13.790 1.00 98.75 104 ALA A O 1
ATOM 777 N N . PHE A 1 105 ? 0.042 -8.615 12.227 1.00 98.81 105 PHE A N 1
ATOM 778 C CA . PHE A 1 105 ? -0.627 -7.327 12.408 1.00 98.81 105 PHE A CA 1
ATOM 779 C C . PHE A 1 105 ? -2.130 -7.414 12.110 1.00 98.81 105 PHE A C 1
ATOM 781 O O . PHE A 1 105 ? -2.948 -6.982 12.928 1.00 98.81 105 PHE A O 1
ATOM 788 N N . VAL A 1 106 ? -2.513 -8.031 10.988 1.00 98.75 106 VAL A N 1
ATOM 789 C CA . VAL A 1 106 ? -3.928 -8.218 10.629 1.00 98.75 106 VAL A CA 1
ATOM 790 C C . VAL A 1 106 ? -4.626 -9.160 11.611 1.00 98.75 106 VAL A C 1
ATOM 792 O O . VAL A 1 106 ? -5.725 -8.859 12.078 1.00 98.75 106 VAL A O 1
ATOM 795 N N . ALA A 1 107 ? -3.979 -10.262 12.000 1.00 98.44 107 ALA A N 1
ATOM 796 C CA . ALA A 1 107 ? -4.515 -11.192 12.995 1.00 98.44 107 ALA A CA 1
ATOM 797 C C . ALA A 1 107 ? -4.752 -10.527 14.367 1.00 98.44 107 ALA A C 1
ATOM 799 O O . ALA A 1 107 ? -5.676 -10.907 15.089 1.00 98.44 107 ALA A O 1
ATOM 800 N N . ALA A 1 108 ? -3.960 -9.507 14.714 1.00 98.19 108 ALA A N 1
ATOM 801 C CA . ALA A 1 108 ? -4.128 -8.697 15.921 1.00 98.19 108 ALA A CA 1
ATOM 802 C C . ALA A 1 108 ? -5.219 -7.608 15.805 1.00 98.19 108 ALA A C 1
ATOM 804 O O . ALA A 1 108 ? -5.488 -6.909 16.784 1.00 98.19 108 ALA A O 1
ATOM 805 N N . GLY A 1 109 ? -5.871 -7.475 14.644 1.00 98.12 109 GLY A N 1
ATOM 806 C CA . GLY A 1 109 ? -6.955 -6.521 14.390 1.00 98.12 109 GLY A CA 1
ATOM 807 C C . GLY A 1 109 ? -6.556 -5.290 13.573 1.00 98.12 109 GLY A C 1
ATOM 808 O O . GLY A 1 109 ? -7.376 -4.384 13.424 1.00 98.12 109 GLY A O 1
ATOM 809 N N . GLY A 1 110 ? -5.328 -5.245 13.048 1.00 98.50 110 GLY A N 1
ATOM 810 C CA . GLY A 1 110 ? -4.884 -4.218 12.112 1.00 98.50 110 GLY A CA 1
ATOM 811 C C . GLY A 1 110 ? -5.621 -4.288 10.771 1.00 98.50 110 GLY A C 1
ATOM 812 O O . GLY A 1 110 ? -5.957 -5.365 10.277 1.00 98.50 110 GLY A O 1
ATOM 813 N N . GLY A 1 111 ? -5.888 -3.133 10.165 1.00 98.50 111 GLY A N 1
ATOM 814 C CA . GLY A 1 111 ? -6.485 -3.051 8.834 1.00 98.50 111 GLY A CA 1
ATOM 815 C C . GLY A 1 111 ? -5.431 -3.143 7.733 1.00 98.50 111 GLY A C 1
ATOM 816 O O . GLY A 1 111 ? -4.430 -2.434 7.780 1.00 98.50 111 GLY A O 1
ATOM 817 N N . LEU A 1 112 ? -5.679 -3.953 6.704 1.00 98.81 112 LEU A N 1
ATOM 818 C CA . LEU A 1 112 ? -4.835 -4.036 5.512 1.00 98.81 112 LEU A CA 1
ATOM 819 C C . LEU A 1 112 ? -5.637 -3.661 4.264 1.00 98.81 112 LEU A C 1
ATOM 821 O O . LEU A 1 112 ? -6.703 -4.220 4.005 1.00 98.81 112 LEU A O 1
ATOM 825 N N . VAL A 1 113 ? -5.102 -2.730 3.479 1.00 98.62 113 VAL A N 1
ATOM 826 C CA . VAL A 1 113 ? -5.595 -2.385 2.144 1.00 98.62 113 VAL A CA 1
ATOM 827 C C . VAL A 1 113 ? -4.489 -2.682 1.142 1.00 98.62 113 VAL A C 1
ATOM 829 O O . VAL A 1 113 ? -3.418 -2.085 1.201 1.00 98.62 113 VAL A O 1
ATOM 832 N N . VAL A 1 114 ? -4.757 -3.583 0.202 1.00 98.44 114 VAL A N 1
ATOM 833 C CA . VAL A 1 114 ? -3.845 -3.884 -0.905 1.00 98.44 114 VAL A CA 1
ATOM 834 C C . VAL A 1 114 ? -4.479 -3.388 -2.192 1.00 98.44 114 VAL A C 1
ATOM 836 O O . VAL A 1 114 ? -5.612 -3.751 -2.509 1.00 98.44 114 VAL A O 1
ATOM 839 N N . LEU A 1 115 ? -3.753 -2.547 -2.921 1.00 97.50 115 LEU A N 1
ATOM 840 C CA . LEU A 1 115 ? -4.151 -2.085 -4.241 1.00 97.50 115 LEU A CA 1
ATOM 841 C C . LEU A 1 115 ? -3.240 -2.764 -5.269 1.00 97.50 115 LEU A C 1
ATOM 843 O O . LEU A 1 115 ? -2.047 -2.467 -5.337 1.00 97.50 115 LEU A O 1
ATOM 847 N N . GLY A 1 116 ? -3.802 -3.724 -6.002 1.00 93.19 116 GLY A N 1
ATOM 848 C CA . GLY A 1 116 ? -3.144 -4.403 -7.118 1.00 93.19 116 GLY A CA 1
ATOM 849 C C . GLY A 1 116 ? -3.462 -3.756 -8.463 1.00 93.19 116 GLY A C 1
ATOM 850 O O . GLY A 1 116 ? -4.272 -2.831 -8.538 1.00 93.19 116 GLY A O 1
ATOM 851 N N . GLU A 1 117 ? -2.861 -4.294 -9.519 1.00 92.44 117 GLU A N 1
ATOM 852 C CA . GLU A 1 117 ? -3.112 -3.891 -10.905 1.00 92.44 117 GLU A CA 1
ATOM 853 C C . GLU A 1 117 ? -3.406 -5.125 -11.771 1.00 92.44 117 GLU A C 1
ATOM 855 O O . GLU A 1 117 ? -3.050 -6.258 -11.439 1.00 92.44 117 GLU A O 1
ATOM 860 N N . THR A 1 118 ? -4.090 -4.908 -12.891 1.00 88.25 118 THR A N 1
ATOM 861 C CA . THR A 1 118 ? -4.339 -5.929 -13.906 1.00 88.25 118 THR A CA 1
ATOM 862 C C . THR A 1 118 ? -3.031 -6.513 -14.448 1.00 88.25 118 THR A C 1
ATOM 864 O O . THR A 1 118 ? -2.055 -5.802 -14.655 1.00 88.25 118 THR A O 1
ATOM 867 N N . GLU A 1 119 ? -3.002 -7.826 -14.705 1.00 88.06 119 GLU A N 1
ATOM 868 C CA . GLU A 1 119 ? -1.779 -8.554 -15.105 1.00 88.06 119 GLU A CA 1
ATOM 869 C C . GLU A 1 119 ? -0.664 -8.531 -14.034 1.00 88.06 119 GLU A C 1
ATOM 871 O O . GLU A 1 119 ? 0.519 -8.406 -14.353 1.00 88.06 119 GLU A O 1
ATOM 876 N N . GLN A 1 120 ? -1.052 -8.688 -12.762 1.00 88.38 120 GLN A N 1
ATOM 877 C CA . GLN A 1 120 ? -0.211 -8.595 -11.560 1.00 88.38 120 GLN A CA 1
ATOM 878 C C . GLN A 1 120 ? 1.183 -9.257 -11.668 1.00 88.38 120 GLN A C 1
ATOM 880 O O . GLN A 1 120 ? 2.167 -8.712 -11.167 1.00 88.38 120 GLN A O 1
ATOM 885 N N . GLU A 1 121 ? 1.288 -10.415 -12.329 1.00 89.38 121 GLU A N 1
ATOM 886 C CA . GLU A 1 121 ? 2.517 -11.220 -12.423 1.00 89.38 121 GLU A CA 1
ATOM 887 C C . GLU A 1 121 ? 3.708 -10.482 -13.061 1.00 89.38 121 GLU A C 1
ATOM 889 O O . GLU A 1 121 ? 4.860 -10.778 -12.735 1.00 89.38 121 GLU A O 1
ATOM 894 N N . LYS A 1 122 ? 3.469 -9.509 -13.953 1.00 92.06 122 LYS A N 1
ATOM 895 C CA . LYS A 1 122 ? 4.558 -8.816 -14.669 1.00 92.06 122 LYS A CA 1
ATOM 896 C C . LYS A 1 122 ? 5.300 -7.795 -13.803 1.00 92.06 122 LYS A C 1
ATOM 898 O O . LYS A 1 122 ? 6.439 -7.460 -14.110 1.00 92.06 122 LYS A O 1
ATOM 903 N N . TYR A 1 123 ? 4.689 -7.331 -12.712 1.00 94.56 123 TYR A N 1
ATOM 904 C CA . TYR A 1 123 ? 5.198 -6.214 -11.912 1.00 94.56 123 TYR A CA 1
ATOM 905 C C . TYR A 1 123 ? 6.267 -6.605 -10.885 1.00 94.56 123 TYR A C 1
ATOM 907 O O . TYR A 1 123 ? 6.736 -5.754 -10.138 1.00 94.56 123 TYR A O 1
ATOM 915 N N . GLY A 1 124 ? 6.672 -7.877 -10.821 1.00 95.19 124 GLY A N 1
ATOM 916 C CA . GLY A 1 124 ? 7.831 -8.319 -10.032 1.00 95.19 124 GLY A CA 1
ATOM 917 C C . GLY A 1 124 ? 7.668 -8.268 -8.506 1.00 95.19 124 GLY A C 1
ATOM 918 O O . GLY A 1 124 ? 8.602 -8.630 -7.790 1.00 95.19 124 GLY A O 1
ATOM 919 N N . ASN A 1 125 ? 6.504 -7.856 -7.998 1.00 96.88 125 ASN A N 1
ATOM 920 C CA . ASN A 1 125 ? 6.153 -7.932 -6.581 1.00 96.88 125 ASN A CA 1
ATOM 921 C C . ASN A 1 125 ? 5.675 -9.340 -6.183 1.00 96.88 125 ASN A C 1
ATOM 923 O O . ASN A 1 125 ? 5.582 -10.255 -7.001 1.00 96.88 125 ASN A O 1
ATOM 927 N N . ASN A 1 126 ? 5.368 -9.514 -4.901 1.00 97.44 126 ASN A N 1
ATOM 928 C CA . ASN A 1 126 ? 4.818 -10.748 -4.345 1.00 97.44 126 ASN A CA 1
ATOM 929 C C . ASN A 1 126 ? 3.538 -10.515 -3.538 1.00 97.44 126 ASN A C 1
ATOM 931 O O . ASN A 1 126 ? 3.327 -11.144 -2.505 1.00 97.44 126 ASN A O 1
ATOM 935 N N . LEU A 1 127 ? 2.649 -9.641 -4.024 1.00 97.75 127 LEU A N 1
ATOM 936 C CA . LEU A 1 127 ? 1.375 -9.385 -3.342 1.00 97.75 127 LEU A CA 1
ATOM 937 C C . LEU A 1 127 ? 0.505 -10.645 -3.224 1.00 97.75 127 LEU A C 1
ATOM 939 O O . LEU A 1 127 ? -0.155 -10.819 -2.207 1.00 97.75 127 LEU A O 1
ATOM 943 N N . ASN A 1 128 ? 0.535 -11.556 -4.202 1.00 97.50 128 ASN A N 1
ATOM 944 C CA . ASN A 1 128 ? -0.214 -12.815 -4.103 1.00 97.50 128 ASN A CA 1
ATOM 945 C C . ASN A 1 128 ? 0.342 -13.748 -3.012 1.00 97.50 128 ASN A C 1
ATOM 947 O O . ASN A 1 128 ? -0.441 -14.416 -2.349 1.00 97.50 128 ASN A O 1
ATOM 951 N N . GLU A 1 129 ? 1.647 -13.707 -2.721 1.00 97.81 129 GLU A N 1
ATOM 952 C CA . GLU A 1 129 ? 2.238 -14.438 -1.585 1.00 97.81 129 GLU A CA 1
ATOM 953 C C . GLU A 1 129 ? 1.704 -13.915 -0.236 1.00 97.81 129 GLU A C 1
ATOM 955 O O . GLU A 1 129 ? 1.488 -14.686 0.698 1.00 97.81 129 GLU A O 1
ATOM 960 N N . LEU A 1 130 ? 1.442 -12.605 -0.138 1.00 98.31 130 LEU A N 1
ATOM 961 C CA . LEU A 1 130 ? 0.774 -12.002 1.018 1.00 98.31 130 LEU A CA 1
ATOM 962 C C . LEU A 1 130 ? -0.713 -12.375 1.073 1.00 98.31 130 LEU A C 1
ATOM 964 O O . LEU A 1 130 ? -1.214 -12.795 2.112 1.00 98.31 130 LEU A O 1
ATOM 968 N N . LEU A 1 131 ? -1.433 -12.190 -0.033 1.00 98.31 131 LEU A N 1
ATOM 969 C CA . LEU A 1 131 ? -2.888 -12.329 -0.087 1.00 98.31 131 LEU A CA 1
ATOM 970 C C . LEU A 1 131 ? -3.360 -13.776 0.090 1.00 98.31 131 LEU A C 1
ATOM 972 O O . LEU A 1 131 ? -4.413 -14.002 0.691 1.00 98.31 131 LEU A O 1
ATOM 976 N N . GLU A 1 132 ? -2.566 -14.754 -0.343 1.00 98.44 132 GLU A N 1
ATOM 977 C CA . GLU A 1 132 ? -2.862 -16.177 -0.160 1.00 98.44 132 GLU A CA 1
ATOM 978 C C . GLU A 1 132 ? -2.953 -16.574 1.321 1.00 98.44 132 GLU A C 1
ATOM 980 O O . GLU A 1 132 ? -3.763 -17.436 1.667 1.00 98.44 132 GLU A O 1
ATOM 985 N N . ARG A 1 133 ? -2.234 -15.882 2.222 1.00 98.19 133 ARG A N 1
ATOM 986 C CA . ARG A 1 133 ? -2.350 -16.060 3.687 1.00 98.19 133 ARG A CA 1
ATOM 987 C C . ARG A 1 133 ? -3.754 -15.736 4.207 1.00 98.19 133 ARG A C 1
ATOM 989 O O . ARG A 1 133 ? -4.187 -16.267 5.226 1.00 98.19 133 ARG A O 1
ATOM 996 N N . PHE A 1 134 ? -4.499 -14.917 3.466 1.00 98.19 134 PHE A N 1
ATOM 997 C CA . PHE A 1 134 ? -5.881 -14.537 3.755 1.00 98.19 134 PHE A CA 1
ATOM 998 C C . PHE A 1 134 ? -6.902 -15.228 2.834 1.00 98.19 134 PHE A C 1
ATOM 1000 O O . PHE A 1 134 ? -8.087 -14.895 2.874 1.00 98.19 134 PHE A O 1
ATOM 1007 N N . GLY A 1 135 ? -6.472 -16.187 2.005 1.00 98.12 135 GLY A N 1
ATOM 1008 C CA . GLY A 1 135 ? -7.335 -16.882 1.044 1.00 98.12 135 GLY A CA 1
ATOM 1009 C C . GLY A 1 135 ? -7.783 -16.015 -0.138 1.00 98.12 135 GLY A C 1
ATOM 1010 O O . GLY A 1 135 ? -8.849 -16.262 -0.703 1.00 98.12 135 GLY A O 1
ATOM 1011 N N . LEU A 1 136 ? -6.999 -14.991 -0.489 1.00 97.50 136 LEU A N 1
ATOM 1012 C CA . LEU A 1 136 ? -7.261 -14.050 -1.580 1.00 97.50 136 LEU A CA 1
ATOM 1013 C C . LEU A 1 136 ? -6.186 -14.151 -2.674 1.00 97.50 136 LEU A C 1
ATOM 1015 O O . LEU A 1 136 ? -5.092 -14.653 -2.432 1.00 97.50 136 LEU A O 1
ATOM 1019 N N . HIS A 1 137 ? -6.501 -13.656 -3.873 1.00 95.56 137 HIS A N 1
ATOM 1020 C CA . HIS A 1 137 ? -5.588 -13.597 -5.020 1.00 95.56 137 HIS A CA 1
ATOM 1021 C C . HIS A 1 137 ? -6.031 -12.480 -5.983 1.00 95.56 137 HIS A C 1
ATOM 1023 O O . HIS A 1 137 ? -7.240 -12.266 -6.131 1.00 95.56 137 HIS A O 1
ATOM 1029 N N . LEU A 1 138 ? -5.075 -11.772 -6.594 1.00 91.50 138 LEU A N 1
ATOM 1030 C CA . LEU A 1 138 ? -5.294 -10.702 -7.584 1.00 91.50 138 LEU A CA 1
ATOM 1031 C C . LEU A 1 138 ? -5.334 -11.232 -9.017 1.00 91.50 138 LEU A C 1
ATOM 1033 O O . LEU A 1 138 ? -4.493 -12.100 -9.336 1.00 91.50 138 LEU A O 1
#

Sequence (138 aa):
MTRSGTLARVVFDESHNEAWTIRPEVAGAMQPAHPSDASYARAAAALASRDFVVVPNVEGPLTAERLAECEVLVIAHPSDPAWERTTGTGSPRLSADELDAIEAFVAAGGGLVVLGETEQEKYGNNLNELLERFGLHL

pLDDT: mean 95.12, std 8.77, range [43.03, 98.88]

Radius of gyration: 14.91 Å; chains: 1; bounding box: 26×33×48 Å